Protein AF-A0A377N881-F1 (afdb_monomer_lite)

Radius of gyration: 24.27 Å; chains: 1; bounding box: 59×40×53 Å

InterPro domains:
  IPR002932 Glutamate synthase domain [PF01645] (1-61)
  IPR013785 Aldolase-type TIM barrel [G3DSA:3.20.20.70] (1-92)

pLDDT: mean 92.11, std 9.55, range [41.5, 98.62]

Foldseek 3Di:
DVLQPDPPPVCLVVLPRQQLPRHPPPVSVVSRPPVNSVVSVVVVVVVVVVVVCVLCVVLVHRDPVPDDQQSDWDDPDPPDIDRSVVVDDDADVCLLVDPDNPDPVCVQQSQQDDPVDPDGNPPSPPD

Organism: NCBI:txid41202

Structure (mmCIF, N/CA/C/O backbone):
data_AF-A0A377N881-F1
#
_entry.id   AF-A0A377N881-F1
#
loop_
_atom_site.group_PDB
_atom_site.id
_atom_site.type_symbol
_atom_site.label_atom_id
_atom_site.label_alt_id
_atom_site.label_comp_id
_atom_site.label_asym_id
_atom_site.label_entity_id
_atom_site.label_seq_id
_atom_site.pdbx_PDB_ins_code
_atom_site.Cartn_x
_atom_site.Cartn_y
_atom_site.Cartn_z
_atom_site.occupancy
_atom_site.B_iso_or_equiv
_atom_site.auth_seq_id
_atom_site.auth_comp_id
_atom_site.auth_asym_id
_atom_site.auth_atom_id
_atom_site.pdbx_PDB_model_num
ATOM 1 N N . MET A 1 1 ? -7.899 1.383 10.170 1.00 88.56 1 MET A N 1
ATOM 2 C CA . MET A 1 1 ? -7.760 2.125 11.450 1.00 88.56 1 MET A CA 1
ATOM 3 C C . MET A 1 1 ? -8.628 3.382 11.527 1.00 88.56 1 MET A C 1
ATOM 5 O O . MET A 1 1 ? -9.472 3.446 12.409 1.00 88.56 1 MET A O 1
ATOM 9 N N . PHE A 1 2 ? -8.477 4.376 10.643 1.00 95.12 2 PHE A N 1
ATOM 10 C CA . PHE A 1 2 ? -9.276 5.620 10.706 1.00 95.12 2 PHE A CA 1
ATOM 11 C C . PHE A 1 2 ? -10.789 5.404 10.589 1.00 95.12 2 PHE A C 1
ATOM 13 O O . PHE A 1 2 ? -11.544 5.894 11.428 1.00 95.12 2 PHE A O 1
ATOM 20 N N . ALA A 1 3 ? -11.227 4.595 9.618 1.00 96.50 3 ALA A N 1
ATOM 21 C CA . ALA A 1 3 ? -12.641 4.249 9.448 1.00 96.50 3 ALA A CA 1
ATOM 22 C C . ALA A 1 3 ? -13.245 3.574 10.694 1.00 96.50 3 ALA A C 1
ATOM 24 O O . ALA A 1 3 ? -14.388 3.833 11.046 1.00 96.50 3 ALA A O 1
ATOM 25 N N . VAL A 1 4 ? -12.438 2.799 11.428 1.00 95.88 4 VAL A N 1
ATOM 26 C CA . VAL A 1 4 ? -12.831 2.184 12.708 1.00 95.88 4 VAL A CA 1
ATOM 27 C C . VAL A 1 4 ? -12.930 3.233 13.828 1.00 95.88 4 VAL A C 1
ATOM 29 O O . VAL A 1 4 ? -13.761 3.105 14.717 1.00 95.88 4 VAL A O 1
ATOM 32 N N . GLY A 1 5 ? -12.145 4.317 13.774 1.00 95.12 5 GLY A N 1
ATOM 33 C CA . GLY A 1 5 ? -12.163 5.396 14.775 1.00 95.12 5 GLY A CA 1
ATOM 34 C C . GLY A 1 5 ? -10.797 5.826 15.313 1.00 95.12 5 GLY A C 1
ATOM 35 O O . GLY A 1 5 ? -10.732 6.463 16.360 1.00 95.12 5 GLY A O 1
ATOM 36 N N . CYS A 1 6 ? -9.686 5.477 14.659 1.00 96.50 6 CYS A N 1
ATOM 37 C CA . CYS A 1 6 ? -8.387 6.046 15.027 1.00 96.50 6 CYS A CA 1
ATOM 38 C C . CYS A 1 6 ? -8.372 7.564 14.788 1.00 96.50 6 CYS A C 1
ATOM 40 O O . CYS A 1 6 ? -8.764 8.016 13.715 1.00 96.50 6 CYS A O 1
ATOM 42 N N . ILE A 1 7 ? -7.864 8.314 15.766 1.00 96.25 7 ILE A N 1
ATOM 43 C CA . ILE A 1 7 ? -7.686 9.776 15.709 1.00 96.25 7 ILE A CA 1
ATOM 44 C C . ILE A 1 7 ? -6.208 10.188 15.797 1.00 96.25 7 ILE A C 1
ATOM 46 O O . ILE A 1 7 ? -5.896 11.315 16.151 1.00 96.25 7 ILE A O 1
ATOM 50 N N . GLN A 1 8 ? -5.287 9.247 15.556 1.00 97.00 8 GLN A N 1
ATOM 51 C CA . GLN A 1 8 ? -3.834 9.462 15.650 1.00 97.00 8 GLN A CA 1
ATOM 52 C C . GLN A 1 8 ? -3.357 10.028 16.999 1.00 97.00 8 GLN A C 1
ATOM 54 O O . GLN A 1 8 ? -2.447 10.846 17.046 1.00 97.00 8 GLN A O 1
ATOM 59 N N . SER A 1 9 ? -3.894 9.533 18.119 1.00 96.25 9 SER A N 1
ATOM 60 C CA . SER A 1 9 ? -3.429 9.957 19.453 1.00 96.25 9 SER A CA 1
ATOM 61 C C . SER A 1 9 ? -2.006 9.488 19.795 1.00 96.25 9 SER A C 1
ATOM 63 O O . SER A 1 9 ? -1.461 9.880 20.822 1.00 96.25 9 SER A O 1
ATOM 65 N N . GLN A 1 10 ? -1.437 8.582 18.986 1.00 96.00 10 GLN A N 1
ATOM 66 C CA . GLN A 1 10 ? -0.111 7.969 19.173 1.00 96.00 10 GLN A CA 1
ATOM 67 C C . GLN A 1 10 ? 0.077 7.249 20.524 1.00 96.00 10 GLN A C 1
ATOM 69 O O . GLN A 1 10 ? 1.188 6.926 20.930 1.00 96.00 10 GLN A O 1
ATOM 74 N N . SER A 1 11 ? -1.019 6.920 21.212 1.00 96.69 11 SER A N 1
ATOM 75 C CA . SER A 1 11 ? -1.011 6.271 22.534 1.00 96.69 11 SER A CA 1
ATOM 76 C C . SER A 1 11 ? -1.228 4.754 22.458 1.00 96.69 11 SER A C 1
ATOM 78 O O . SER A 1 11 ? -1.546 4.118 23.458 1.00 96.69 11 SER A O 1
ATOM 80 N N . CYS A 1 12 ? -1.116 4.162 21.267 1.00 97.12 12 CYS A N 1
ATOM 81 C CA . CYS A 1 12 ? -1.524 2.777 21.015 1.00 97.12 12 CYS A CA 1
ATOM 82 C C . CYS A 1 12 ? -0.743 1.764 21.870 1.00 97.12 12 CYS A C 1
ATOM 84 O O . CYS A 1 12 ? -1.320 0.807 22.369 1.00 97.12 12 CYS A O 1
ATOM 86 N N . HIS A 1 13 ? 0.554 2.005 22.084 1.00 97.25 13 HIS A N 1
ATOM 87 C CA . HIS A 1 13 ? 1.443 1.121 22.844 1.00 97.25 13 HIS A CA 1
ATOM 88 C C . HIS A 1 13 ? 1.268 1.226 24.370 1.00 97.25 13 HIS A C 1
ATOM 90 O O . HIS A 1 13 ? 1.745 0.364 25.098 1.00 97.25 13 HIS A O 1
ATOM 96 N N . THR A 1 14 ? 0.591 2.264 24.877 1.00 97.75 14 THR A N 1
ATOM 97 C CA . THR A 1 14 ? 0.456 2.509 26.327 1.00 97.75 14 THR A CA 1
ATOM 98 C C . THR A 1 14 ? -0.810 1.909 26.927 1.00 97.75 14 THR A C 1
ATOM 100 O O . THR A 1 14 ? -1.106 2.148 28.096 1.00 97.75 14 THR A O 1
ATOM 103 N N . ASN A 1 15 ? -1.597 1.178 26.131 1.00 97.38 15 ASN A N 1
ATOM 104 C CA . ASN A 1 15 ? -2.932 0.697 26.487 1.00 97.38 15 ASN A CA 1
ATOM 105 C C . ASN A 1 15 ? -3.971 1.819 26.742 1.00 97.38 15 ASN A C 1
ATOM 107 O O . ASN A 1 15 ? -5.083 1.544 27.186 1.00 97.38 15 ASN A O 1
ATOM 111 N N . ARG A 1 16 ? -3.656 3.090 26.442 1.00 97.19 16 ARG A N 1
ATOM 112 C CA . ARG A 1 16 ? -4.517 4.259 26.728 1.00 97.19 16 ARG A CA 1
ATOM 113 C C . ARG A 1 16 ? -5.185 4.850 25.484 1.00 97.19 16 ARG A C 1
ATOM 115 O O . ARG A 1 16 ? -5.453 6.049 25.448 1.00 97.19 16 ARG A O 1
ATOM 122 N N . CYS A 1 17 ? -5.466 4.038 24.463 1.00 97.19 17 CYS A N 1
ATOM 123 C CA . CYS A 1 17 ? -6.180 4.503 23.272 1.00 97.19 17 CYS A CA 1
ATOM 124 C C . CYS A 1 17 ? -7.521 5.163 23.668 1.00 97.19 17 CYS A C 1
ATOM 126 O O . CYS A 1 17 ? -8.347 4.515 24.318 1.00 97.19 17 CYS A O 1
ATOM 128 N N . PRO A 1 18 ? -7.760 6.438 23.309 1.00 95.69 18 PRO A N 1
ATOM 129 C CA . PRO A 1 18 ? -8.950 7.167 23.748 1.00 95.69 18 PRO A CA 1
ATOM 130 C C . PRO A 1 18 ? -10.225 6.726 23.024 1.00 95.69 18 PRO A C 1
ATOM 132 O O . PRO A 1 18 ? -11.317 6.945 23.531 1.00 95.69 18 PRO A O 1
ATOM 135 N N . THR A 1 19 ? -10.099 6.088 21.859 1.00 96.06 19 THR A N 1
ATOM 136 C CA . THR A 1 19 ? -11.241 5.657 21.041 1.00 96.06 19 THR A CA 1
ATOM 137 C C . THR A 1 19 ? -11.542 4.166 21.159 1.00 96.06 19 THR A C 1
ATOM 139 O O . THR A 1 19 ? -12.350 3.641 20.400 1.00 96.06 19 THR A O 1
ATOM 142 N N . GLY A 1 20 ? -10.883 3.462 22.085 1.00 96.06 20 GLY A N 1
ATOM 143 C CA . GLY A 1 20 ? -11.139 2.042 22.336 1.00 96.06 20 GLY A CA 1
ATOM 144 C C . GLY A 1 20 ? -10.598 1.085 21.270 1.00 96.06 20 GLY A C 1
ATOM 145 O O . GLY A 1 20 ? -10.731 -0.121 21.429 1.00 96.06 20 GLY A O 1
ATOM 146 N N . VAL A 1 21 ? -9.965 1.591 20.203 1.00 96.31 21 VAL A N 1
ATOM 147 C CA . VAL A 1 21 ? -9.499 0.766 19.073 1.00 96.31 21 VAL A CA 1
ATOM 148 C C . VAL A 1 21 ? -8.286 -0.097 19.443 1.00 96.31 21 VAL A C 1
ATOM 150 O O . VAL A 1 21 ? -8.225 -1.260 19.068 1.00 96.31 21 VAL A O 1
ATOM 153 N N . ALA A 1 22 ? -7.307 0.468 20.155 1.00 97.19 22 ALA A N 1
ATOM 154 C CA . ALA A 1 22 ? -6.048 -0.201 20.501 1.00 97.19 22 ALA A CA 1
ATOM 155 C C . ALA A 1 22 ? -5.836 -0.210 22.023 1.00 97.19 22 ALA A C 1
ATOM 157 O O . ALA A 1 22 ? -4.992 0.510 22.558 1.00 97.19 22 ALA A O 1
ATOM 158 N N . THR A 1 23 ? -6.675 -0.959 22.737 1.00 97.19 23 THR A N 1
ATOM 159 C CA . THR A 1 23 ? -6.621 -1.097 24.198 1.00 97.19 23 THR A CA 1
ATOM 160 C C . THR A 1 23 ? -7.252 -2.417 24.645 1.00 97.19 23 THR A C 1
ATOM 162 O O . THR A 1 23 ? -8.172 -2.920 24.003 1.00 97.19 23 THR A O 1
ATOM 165 N N . GLN A 1 24 ? -6.747 -2.964 25.746 1.00 97.19 24 GLN A N 1
ATOM 166 C CA . GLN A 1 24 ? -7.291 -4.097 26.498 1.00 97.19 24 GLN A CA 1
ATOM 167 C C . GLN A 1 24 ? -8.073 -3.639 27.743 1.00 97.19 24 GLN A C 1
ATOM 169 O O . GLN A 1 24 ? -8.577 -4.458 28.504 1.00 97.19 24 GLN A O 1
ATOM 174 N N . ASP A 1 25 ? -8.155 -2.328 27.987 1.00 97.75 25 ASP A N 1
ATOM 175 C CA . ASP A 1 25 ? -8.975 -1.750 29.049 1.00 97.75 25 ASP A CA 1
ATOM 176 C C . ASP A 1 25 ? -10.462 -1.843 28.666 1.00 97.75 25 ASP A C 1
ATOM 178 O O . ASP A 1 25 ? -10.913 -1.238 27.687 1.00 97.75 25 ASP A O 1
ATOM 182 N N . SER A 1 26 ? -11.232 -2.590 29.459 1.00 97.06 26 SER A N 1
ATOM 183 C CA . SER A 1 26 ? -12.652 -2.858 29.212 1.00 97.06 26 SER A CA 1
ATOM 184 C C . SER A 1 26 ? -13.539 -1.613 29.284 1.00 97.06 26 SER A C 1
ATOM 186 O O . SER A 1 26 ? -14.587 -1.577 28.641 1.00 97.06 26 SER A O 1
ATOM 188 N N . LEU A 1 27 ? -13.147 -0.569 30.022 1.00 97.19 27 LEU A N 1
ATOM 189 C CA . LEU A 1 27 ? -13.877 0.698 30.054 1.00 97.19 27 LEU A CA 1
ATOM 190 C C . LEU A 1 27 ? -13.647 1.479 28.764 1.00 97.19 27 LEU A C 1
ATOM 192 O O . LEU A 1 27 ? -14.596 2.021 28.201 1.00 97.19 27 LEU A O 1
ATOM 196 N N . ARG A 1 28 ? -12.411 1.502 28.259 1.00 96.38 28 ARG A N 1
ATOM 197 C CA . ARG A 1 28 ? -12.071 2.198 27.009 1.00 96.38 28 ARG A CA 1
ATOM 198 C C . ARG A 1 28 ? -12.634 1.497 25.781 1.00 96.38 28 ARG A C 1
ATOM 200 O O . ARG A 1 28 ? -13.073 2.176 24.858 1.00 96.38 28 ARG A O 1
ATOM 207 N N . GLN A 1 29 ? -12.673 0.165 25.772 1.00 96.12 29 GLN A N 1
ATOM 208 C CA . GLN A 1 29 ? -13.274 -0.611 24.681 1.00 96.12 29 GLN A CA 1
ATOM 209 C C . GLN A 1 29 ? -14.757 -0.278 24.461 1.00 96.12 29 GLN A C 1
ATOM 211 O O . GLN A 1 29 ? -15.227 -0.373 23.333 1.00 96.12 29 GLN A O 1
ATOM 216 N N . LYS A 1 30 ? -15.483 0.212 25.479 1.00 95.31 30 LYS A N 1
ATOM 217 C CA . LYS A 1 30 ? -16.879 0.670 25.323 1.00 95.31 30 LYS A CA 1
ATOM 218 C C . LYS A 1 30 ? -17.035 1.827 24.330 1.00 95.31 30 LYS A C 1
ATOM 220 O O . LYS A 1 30 ? -18.124 2.016 23.799 1.00 95.31 30 LYS A O 1
ATOM 225 N N . ALA A 1 31 ? -15.968 2.582 24.050 1.00 93.31 31 ALA A N 1
ATOM 226 C CA . ALA A 1 31 ? -15.973 3.609 23.006 1.00 93.31 31 ALA A CA 1
ATOM 227 C C . ALA A 1 31 ? -16.059 3.015 21.581 1.00 93.31 31 ALA A C 1
ATOM 229 O O . ALA A 1 31 ? -16.446 3.711 20.637 1.00 93.31 31 ALA A O 1
ATOM 230 N N . LEU A 1 32 ? -15.727 1.730 21.413 1.00 93.69 32 LEU A N 1
ATOM 231 C CA . LEU A 1 32 ? -15.815 1.006 20.151 1.00 93.69 32 LEU A CA 1
ATOM 232 C C . LEU A 1 32 ? -17.216 0.399 19.971 1.00 93.69 32 LEU A C 1
ATOM 234 O O . LEU A 1 32 ? -17.445 -0.788 20.191 1.00 93.69 32 LEU A O 1
ATOM 238 N N . VAL A 1 33 ? -18.170 1.227 19.544 1.00 95.06 33 VAL A N 1
ATOM 239 C CA . VAL A 1 33 ? -19.542 0.787 19.240 1.00 95.06 33 VAL A CA 1
ATOM 240 C C . VAL A 1 33 ? -19.568 0.031 17.906 1.00 95.06 33 VAL A C 1
ATOM 242 O O . VAL A 1 33 ? -19.648 0.642 16.843 1.00 95.06 33 VAL A O 1
ATOM 245 N N . VAL A 1 34 ? -19.472 -1.303 17.957 1.00 95.19 34 VAL A N 1
ATOM 246 C CA . VAL A 1 34 ? -19.256 -2.161 16.773 1.00 95.19 34 VAL A CA 1
ATOM 247 C C . VAL A 1 34 ? -20.248 -1.910 15.629 1.00 95.19 34 VAL A C 1
ATOM 249 O O . VAL A 1 34 ? -19.761 -1.702 14.519 1.00 95.19 34 VAL A O 1
ATOM 252 N N . PRO A 1 35 ? -21.582 -1.853 15.839 1.00 96.69 35 PRO A N 1
ATOM 253 C CA . PRO A 1 35 ? -22.518 -1.630 14.732 1.00 96.69 35 PRO A CA 1
ATOM 254 C C . PRO A 1 35 ? -22.277 -0.308 13.984 1.00 96.69 35 PRO A C 1
ATOM 256 O O . PRO A 1 35 ? -22.241 -0.291 12.760 1.00 96.69 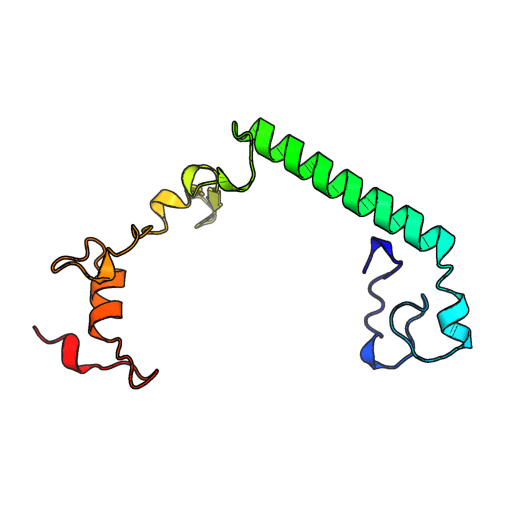35 PRO A O 1
ATOM 259 N N . ASP A 1 36 ? -22.005 0.782 14.710 1.00 95.62 36 ASP A N 1
ATOM 260 C CA . ASP A 1 36 ? -21.680 2.092 14.120 1.00 95.62 36 ASP A CA 1
ATOM 261 C C . ASP A 1 36 ? -20.342 2.064 13.363 1.00 95.62 36 ASP A C 1
ATOM 263 O O . ASP A 1 36 ? -20.220 2.547 12.234 1.00 95.62 36 ASP A O 1
ATOM 267 N N . LYS A 1 37 ? -19.302 1.472 13.964 1.00 96.06 37 LYS A N 1
ATOM 268 C CA . LYS A 1 37 ? -17.978 1.425 13.325 1.00 96.06 37 LYS A CA 1
ATOM 269 C C . LYS A 1 37 ? -17.960 0.503 12.107 1.00 96.06 37 LYS A C 1
ATOM 271 O O . LYS A 1 37 ? -17.206 0.780 11.176 1.00 96.06 37 LYS A O 1
ATOM 276 N N . ALA A 1 38 ? -18.779 -0.547 12.094 1.00 97.25 38 ALA A N 1
ATOM 277 C CA . ALA A 1 38 ? -18.909 -1.458 10.963 1.00 97.25 38 ALA A CA 1
ATOM 278 C C . ALA A 1 38 ? -19.439 -0.737 9.715 1.00 97.25 38 ALA A C 1
ATOM 280 O O . ALA A 1 38 ? -18.800 -0.826 8.669 1.00 97.25 38 ALA A O 1
ATOM 281 N N . GLU A 1 39 ? -20.505 0.060 9.839 1.00 98.12 39 GLU A N 1
ATOM 282 C CA . GLU A 1 39 ? -21.046 0.871 8.733 1.00 98.12 39 GLU A CA 1
ATOM 283 C C . GLU A 1 39 ? -20.002 1.842 8.165 1.00 98.12 39 GLU A C 1
ATOM 285 O O . GLU A 1 39 ? -19.799 1.952 6.953 1.00 98.12 39 GLU A O 1
ATOM 290 N N . ARG A 1 40 ? -19.234 2.499 9.042 1.00 97.56 40 ARG A N 1
ATOM 291 C CA . ARG A 1 40 ? -18.144 3.391 8.616 1.00 97.56 40 ARG A CA 1
ATOM 292 C C . ARG A 1 40 ? -17.058 2.651 7.836 1.00 97.56 40 ARG A C 1
ATOM 294 O O . ARG A 1 40 ? -16.539 3.184 6.855 1.00 97.56 40 ARG A O 1
ATOM 301 N N . VAL A 1 41 ? -16.691 1.444 8.266 1.00 98.19 41 VAL A N 1
ATOM 302 C CA . VAL A 1 41 ? -15.713 0.599 7.563 1.00 98.19 41 VAL A CA 1
ATOM 303 C C . VAL A 1 41 ? -16.266 0.119 6.224 1.00 98.19 41 VAL A C 1
ATOM 305 O O . VAL A 1 41 ? -15.539 0.174 5.232 1.00 98.19 41 VAL A O 1
ATOM 308 N N . TYR A 1 42 ? -17.536 -0.285 6.180 1.00 98.25 42 TYR A N 1
ATOM 309 C CA . TYR A 1 42 ? -18.228 -0.690 4.959 1.00 98.25 42 TYR A CA 1
ATOM 310 C C . TYR A 1 42 ? -18.194 0.424 3.909 1.00 98.25 42 TYR A C 1
ATOM 312 O O . TYR A 1 42 ? -17.656 0.229 2.817 1.00 98.25 42 TYR A O 1
ATOM 320 N N . HIS A 1 43 ? -18.649 1.627 4.262 1.00 98.31 43 HIS A N 1
ATOM 321 C CA . HIS A 1 43 ? -18.637 2.764 3.345 1.00 98.31 43 HIS A CA 1
ATOM 322 C C . HIS A 1 43 ? -17.225 3.195 2.954 1.00 98.31 43 HIS A C 1
ATOM 324 O O . HIS A 1 43 ? -16.988 3.535 1.796 1.00 98.31 43 HIS A O 1
ATOM 330 N N . PHE A 1 44 ? -16.265 3.164 3.883 1.00 98.38 44 PHE A N 1
ATOM 331 C CA . PHE A 1 44 ? -14.869 3.447 3.552 1.00 98.38 44 PHE A CA 1
ATOM 332 C C . PHE A 1 44 ? -14.346 2.479 2.484 1.00 98.38 44 PHE A C 1
ATOM 334 O O . PHE A 1 44 ? -13.764 2.921 1.494 1.00 98.38 44 PHE A O 1
ATOM 341 N N . HIS A 1 45 ? -14.580 1.176 2.646 1.00 98.50 45 HIS A N 1
ATOM 342 C CA . HIS A 1 45 ? -14.146 0.180 1.672 1.00 98.50 45 HIS A CA 1
ATOM 343 C C . HIS A 1 45 ? -14.861 0.353 0.328 1.00 98.50 45 HIS A C 1
ATOM 345 O O . HIS A 1 45 ? -14.200 0.427 -0.706 1.00 98.50 45 HIS A O 1
ATOM 351 N N . GLN A 1 46 ? -16.187 0.510 0.341 1.00 98.62 46 GLN A N 1
ATOM 352 C CA . GLN A 1 46 ? -16.990 0.697 -0.867 1.00 98.62 46 GLN A CA 1
ATOM 353 C C . GLN A 1 46 ? -16.538 1.923 -1.674 1.00 98.62 46 GLN A C 1
ATOM 355 O O . GLN A 1 46 ? -16.323 1.830 -2.881 1.00 98.62 46 GLN A O 1
ATOM 360 N N . ASN A 1 47 ? -16.327 3.061 -1.007 1.00 98.56 47 ASN A N 1
ATOM 361 C CA . ASN A 1 47 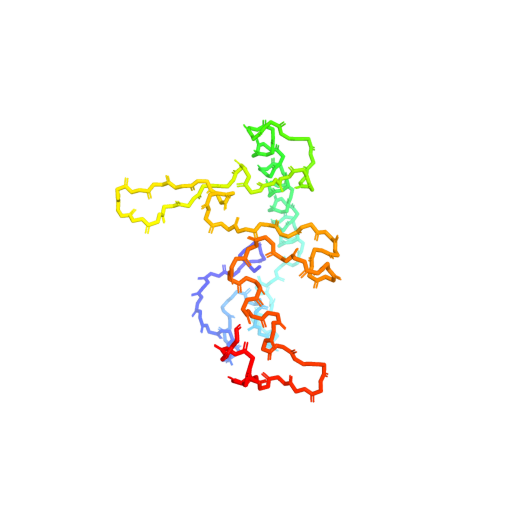? -15.841 4.279 -1.655 1.00 98.56 47 ASN A CA 1
ATOM 362 C C . ASN A 1 47 ? -14.396 4.139 -2.148 1.00 98.56 47 ASN A C 1
ATOM 364 O O . ASN A 1 47 ? -14.064 4.678 -3.198 1.00 98.56 47 ASN A O 1
ATOM 368 N N . THR A 1 48 ? -13.551 3.385 -1.438 1.00 98.19 48 THR A N 1
ATOM 369 C CA . THR A 1 48 ? -12.182 3.089 -1.892 1.00 98.19 48 THR A CA 1
ATOM 370 C C . THR A 1 48 ? -12.195 2.306 -3.205 1.00 98.19 48 THR A C 1
ATOM 372 O O . THR A 1 48 ? -11.485 2.663 -4.141 1.00 98.19 48 THR A O 1
ATOM 375 N N . VAL A 1 49 ? -13.032 1.268 -3.305 1.00 97.94 49 VAL A N 1
ATOM 376 C CA . VAL A 1 49 ? -13.176 0.468 -4.533 1.00 97.94 49 VAL A CA 1
ATOM 377 C C . VAL A 1 49 ? -13.756 1.310 -5.671 1.00 97.94 49 VAL A C 1
ATOM 379 O O . VAL A 1 49 ? -13.277 1.223 -6.799 1.00 97.94 49 VAL A O 1
ATOM 382 N N . LYS A 1 50 ? -14.739 2.168 -5.379 1.00 98.38 50 LYS A N 1
ATOM 383 C CA . LYS A 1 50 ? -15.305 3.096 -6.366 1.00 98.38 50 LYS A CA 1
ATOM 384 C C . LYS A 1 50 ? -14.250 4.064 -6.912 1.00 98.38 50 LYS A C 1
ATOM 386 O O . LYS A 1 50 ? -14.118 4.180 -8.125 1.00 98.38 50 LYS A O 1
ATOM 391 N N . ALA A 1 51 ? -13.474 4.700 -6.036 1.00 98.38 51 ALA A N 1
ATOM 392 C CA . ALA A 1 51 ? -12.404 5.609 -6.439 1.00 98.38 51 ALA A CA 1
ATOM 393 C C . ALA A 1 51 ? -11.329 4.891 -7.270 1.00 98.38 51 ALA A C 1
ATOM 395 O O . ALA A 1 51 ? -10.862 5.429 -8.271 1.00 98.38 51 ALA A O 1
ATOM 396 N N . LEU A 1 52 ? -10.975 3.650 -6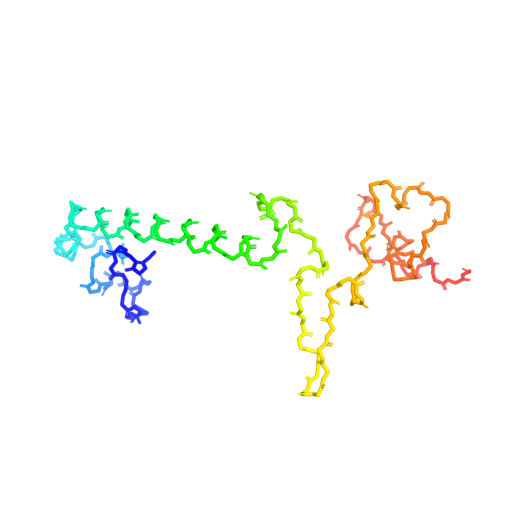.910 1.00 97.38 52 LEU A N 1
ATOM 397 C CA . LEU A 1 52 ? -10.076 2.831 -7.722 1.00 97.38 52 LEU A CA 1
ATOM 398 C C . LEU A 1 52 ? -10.645 2.606 -9.130 1.00 97.38 52 LEU A C 1
ATOM 400 O O . LEU A 1 52 ? -9.923 2.789 -10.104 1.00 97.38 52 LEU A O 1
ATOM 404 N N . ALA A 1 53 ? -11.926 2.253 -9.258 1.00 97.94 53 ALA A N 1
ATOM 405 C CA . ALA A 1 53 ? -12.563 2.062 -10.561 1.00 97.94 53 ALA A CA 1
ATOM 406 C C . ALA A 1 53 ? -12.558 3.347 -11.411 1.00 97.94 53 ALA A C 1
ATOM 408 O O . ALA A 1 53 ? -12.261 3.289 -12.603 1.00 97.94 53 ALA A O 1
ATOM 409 N N . GLU A 1 54 ? -12.819 4.506 -10.801 1.00 98.12 54 GLU A N 1
ATOM 410 C CA . GLU A 1 54 ? -12.733 5.813 -11.467 1.00 98.12 54 GLU A CA 1
ATOM 411 C C . GLU A 1 54 ? -11.306 6.107 -11.960 1.00 98.12 54 GLU A C 1
ATOM 413 O O . GLU A 1 54 ? -11.122 6.530 -13.102 1.00 98.12 54 GLU A O 1
ATOM 418 N N . MET A 1 55 ? 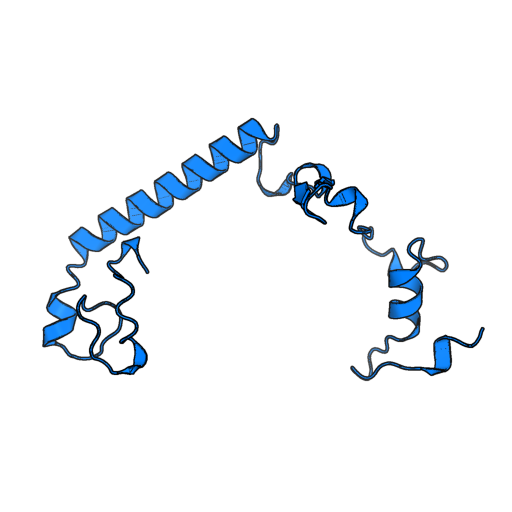-10.284 5.819 -11.145 1.00 97.06 55 MET A N 1
ATOM 419 C CA . MET A 1 55 ? -8.878 5.973 -11.537 1.00 97.06 55 MET A CA 1
ATOM 420 C C . MET A 1 55 ? -8.483 5.039 -12.687 1.00 97.06 55 MET A C 1
ATOM 422 O O . MET A 1 55 ? -7.783 5.467 -13.602 1.00 97.06 55 MET A O 1
ATOM 426 N N . LEU A 1 56 ? -8.929 3.779 -12.662 1.00 97.62 56 LEU A N 1
ATOM 427 C CA . LEU A 1 56 ? -8.668 2.813 -13.735 1.00 97.62 56 LEU A CA 1
ATOM 428 C C . LEU A 1 56 ? -9.304 3.264 -15.053 1.00 97.62 56 LEU A C 1
ATOM 430 O O . LEU A 1 56 ? -8.628 3.287 -16.080 1.00 97.62 56 LEU A O 1
ATOM 434 N N . ALA A 1 57 ? -10.564 3.705 -15.008 1.00 96.94 57 ALA A N 1
ATOM 435 C CA . ALA A 1 57 ? -11.257 4.241 -16.174 1.00 96.94 57 ALA A CA 1
ATOM 436 C C . ALA A 1 57 ? -10.545 5.480 -16.742 1.00 96.94 57 ALA A C 1
ATOM 438 O O . ALA A 1 57 ? -10.357 5.573 -17.954 1.00 96.94 57 ALA A O 1
ATOM 439 N N . ALA A 1 58 ? -10.086 6.394 -15.880 1.00 96.38 58 ALA A N 1
ATOM 440 C CA . ALA A 1 58 ? -9.306 7.563 -16.291 1.00 96.38 58 ALA A CA 1
ATOM 441 C C . ALA A 1 58 ? -7.952 7.185 -16.917 1.00 96.38 58 ALA A C 1
ATOM 443 O O . ALA A 1 58 ? -7.487 7.859 -17.833 1.00 96.38 58 ALA A O 1
ATOM 444 N N . ALA A 1 59 ? -7.337 6.095 -16.455 1.00 95.75 59 ALA A N 1
ATOM 445 C CA . ALA A 1 59 ? -6.120 5.532 -17.032 1.00 95.75 59 ALA A CA 1
ATOM 446 C C . ALA A 1 59 ? -6.371 4.708 -18.313 1.00 95.75 59 ALA A C 1
ATOM 448 O O . ALA A 1 59 ? -5.414 4.241 -18.924 1.00 95.75 59 ALA A O 1
ATOM 449 N N . GLY A 1 60 ? -7.628 4.526 -18.733 1.00 96.56 60 GLY A N 1
ATOM 450 C CA . GLY A 1 60 ? -7.988 3.764 -19.930 1.00 96.56 60 GLY A CA 1
ATOM 451 C C . GLY A 1 60 ? -7.916 2.244 -19.760 1.00 96.56 60 GLY A C 1
ATOM 452 O O . GLY A 1 60 ? -7.888 1.524 -20.757 1.00 96.56 60 GLY A O 1
ATOM 453 N N . VAL A 1 61 ? -7.898 1.743 -18.522 1.00 97.56 61 VAL A N 1
ATOM 454 C CA . VAL A 1 61 ? -7.841 0.307 -18.214 1.00 97.56 61 VAL A CA 1
ATOM 455 C C . VAL A 1 61 ? -9.103 -0.169 -17.497 1.00 97.56 61 VAL A C 1
ATOM 457 O O . VAL A 1 61 ? -9.727 0.544 -16.717 1.00 97.56 61 VAL A O 1
ATOM 460 N N . SER A 1 62 ? -9.485 -1.415 -17.759 1.00 96.75 62 SER A N 1
ATOM 461 C CA . SER A 1 62 ? -10.709 -2.029 -17.221 1.00 96.75 62 SER A CA 1
ATOM 462 C C . SER A 1 62 ? -10.483 -2.815 -15.930 1.00 96.75 62 SER A C 1
ATOM 464 O O . SER A 1 62 ? -11.427 -3.082 -15.188 1.00 96.75 62 SER A O 1
ATOM 466 N N . ARG A 1 63 ? -9.236 -3.219 -15.667 1.00 96.94 63 ARG A N 1
ATOM 467 C CA . ARG A 1 63 ? -8.864 -4.072 -14.536 1.00 96.94 63 ARG A CA 1
ATOM 468 C C . ARG A 1 63 ? -7.568 -3.590 -13.883 1.00 96.94 63 ARG A C 1
ATOM 470 O O . ARG A 1 63 ? -6.671 -3.174 -14.614 1.00 96.94 63 ARG A O 1
ATOM 477 N N . PRO A 1 64 ? -7.415 -3.709 -12.550 1.00 96.06 64 PRO A N 1
ATOM 478 C CA . PRO A 1 64 ? -6.188 -3.308 -11.861 1.00 96.06 64 PRO A CA 1
ATOM 479 C C . PRO A 1 64 ? -4.928 -3.976 -12.420 1.00 96.06 64 PRO A C 1
ATOM 481 O O . PRO A 1 64 ? -3.890 -3.335 -12.522 1.00 96.06 64 PRO A O 1
ATOM 484 N N . GLU A 1 65 ? -5.025 -5.242 -12.836 1.00 95.62 65 GLU A N 1
ATOM 485 C CA . GLU A 1 65 ? -3.883 -6.007 -13.361 1.00 95.62 65 GLU A CA 1
ATOM 486 C C . GLU A 1 65 ? -3.366 -5.489 -14.714 1.00 95.62 65 GLU A C 1
ATOM 488 O O . GLU A 1 65 ? -2.277 -5.861 -15.138 1.00 95.62 65 GLU A O 1
ATOM 493 N N . GLN A 1 66 ? -4.134 -4.638 -15.402 1.00 96.00 66 GLN A N 1
ATOM 494 C CA . GLN A 1 66 ? -3.727 -4.005 -16.660 1.00 96.00 66 GLN A CA 1
ATOM 495 C C . GLN A 1 66 ? -2.869 -2.752 -16.434 1.00 96.00 66 GLN A C 1
ATOM 497 O O . GLN A 1 66 ? -2.325 -2.205 -17.393 1.00 96.00 66 GLN A O 1
ATOM 502 N N . LEU A 1 67 ? -2.735 -2.281 -15.188 1.00 94.75 67 LEU A N 1
ATOM 503 C CA . LEU A 1 67 ? -1.831 -1.185 -14.869 1.00 94.75 67 LEU A CA 1
ATOM 504 C C . LEU A 1 67 ? -0.384 -1.620 -15.102 1.00 94.75 67 LEU A C 1
ATOM 506 O O . LEU A 1 67 ? 0.182 -2.432 -14.377 1.00 94.75 67 LEU A O 1
ATOM 510 N N . THR A 1 68 ? 0.220 -1.026 -16.120 1.00 92.00 68 THR A N 1
ATOM 511 C CA . THR A 1 68 ? 1.648 -1.149 -16.423 1.00 92.00 68 THR A CA 1
ATOM 512 C C . THR A 1 68 ? 2.424 0.090 -15.980 1.00 92.00 68 THR A C 1
ATOM 514 O O . THR A 1 68 ? 1.852 1.134 -15.652 1.00 92.00 68 THR A O 1
ATOM 517 N N . SER A 1 69 ? 3.750 0.007 -16.057 1.00 91.69 69 SER A N 1
ATOM 518 C CA . SER A 1 69 ? 4.673 1.120 -15.821 1.00 91.69 69 SER A CA 1
ATOM 519 C C . SER A 1 69 ? 4.439 2.337 -16.719 1.00 91.69 69 SER A C 1
ATOM 521 O O . SER A 1 69 ? 4.843 3.441 -16.359 1.00 91.69 69 SER A O 1
ATOM 523 N N . HIS A 1 70 ? 3.734 2.170 -17.840 1.00 93.06 70 HIS A N 1
ATOM 524 C CA . HIS A 1 70 ? 3.338 3.270 -18.716 1.00 93.06 70 HIS A CA 1
ATOM 525 C C . HIS A 1 70 ? 2.237 4.166 -18.123 1.00 93.06 70 HIS A C 1
ATOM 527 O O . HIS A 1 70 ? 2.093 5.308 -18.549 1.00 93.06 70 HIS A O 1
ATOM 533 N N . HIS A 1 71 ? 1.498 3.694 -17.114 1.00 94.62 71 HIS A N 1
ATOM 534 C CA . HIS A 1 71 ? 0.432 4.461 -16.452 1.00 94.62 71 HIS A CA 1
ATOM 535 C C . HIS A 1 71 ? 0.928 5.241 -15.227 1.00 94.62 71 HIS A C 1
ATOM 537 O O . HIS A 1 71 ? 0.169 5.989 -14.613 1.00 94.62 71 HIS A O 1
ATOM 543 N N . MET A 1 72 ? 2.190 5.055 -14.830 1.00 92.62 72 MET A N 1
ATOM 544 C CA . MET A 1 72 ? 2.749 5.647 -13.619 1.00 92.62 72 MET A CA 1
ATOM 545 C C . MET A 1 72 ? 3.787 6.702 -13.970 1.00 92.62 72 MET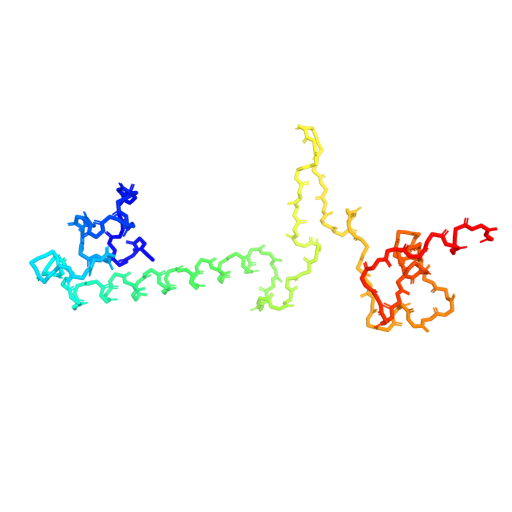 A C 1
ATOM 547 O O . MET A 1 72 ? 4.736 6.434 -14.704 1.00 92.62 72 MET A O 1
ATOM 551 N N . LEU A 1 73 ? 3.646 7.890 -13.385 1.00 94.38 73 LEU A N 1
ATOM 552 C CA . LEU A 1 73 ? 4.607 8.977 -13.526 1.00 94.38 73 LEU A CA 1
ATOM 553 C C . LEU A 1 73 ? 5.311 9.232 -12.195 1.00 94.38 73 LEU A C 1
ATOM 555 O O . LEU A 1 73 ? 4.694 9.209 -11.127 1.00 94.38 73 LEU A O 1
ATOM 559 N N . ARG A 1 74 ? 6.613 9.503 -12.253 1.00 95.88 74 ARG A N 1
ATOM 560 C CA . ARG A 1 74 ? 7.421 9.906 -11.104 1.00 95.88 74 ARG A CA 1
ATOM 561 C C . ARG A 1 74 ? 8.105 11.224 -11.405 1.00 95.88 74 ARG A C 1
ATOM 563 O O . ARG A 1 74 ? 8.801 11.366 -12.407 1.00 95.88 74 ARG A O 1
ATOM 570 N N . ARG A 1 75 ? 7.964 12.168 -10.480 1.00 96.12 75 ARG A N 1
ATOM 571 C CA . ARG A 1 75 ? 8.820 13.349 -10.431 1.00 96.12 75 ARG A CA 1
ATOM 572 C C . ARG A 1 75 ? 10.210 12.922 -9.947 1.00 96.12 75 ARG A C 1
ATOM 574 O O . ARG A 1 75 ? 10.338 12.453 -8.817 1.00 96.12 75 ARG A O 1
ATOM 581 N N . ILE A 1 76 ? 11.215 13.019 -10.815 1.00 95.56 76 ILE A N 1
ATOM 582 C CA . ILE A 1 76 ? 12.603 12.617 -10.529 1.00 95.56 76 ILE A CA 1
ATOM 583 C C . ILE A 1 76 ? 13.381 13.780 -9.920 1.00 95.56 76 ILE A C 1
ATOM 585 O O . ILE A 1 76 ? 14.147 13.592 -8.978 1.00 95.56 76 ILE A O 1
ATOM 589 N N . THR A 1 77 ? 13.135 14.989 -10.415 1.00 95.88 77 THR A N 1
ATOM 590 C CA . THR A 1 77 ? 13.727 16.230 -9.909 1.00 95.88 77 THR A CA 1
ATOM 591 C C . THR A 1 77 ? 12.643 17.299 -9.775 1.00 95.88 77 THR A C 1
ATOM 593 O O . THR A 1 77 ? 11.478 17.071 -10.102 1.00 95.88 77 THR A O 1
ATOM 596 N N . SER A 1 78 ? 12.989 18.496 -9.303 1.00 95.81 78 SER A N 1
ATOM 597 C CA . SER A 1 78 ? 12.039 19.615 -9.256 1.00 95.81 78 SER A CA 1
ATOM 598 C C . SER A 1 78 ? 11.438 19.945 -10.630 1.00 95.81 78 SER A C 1
ATOM 600 O O . SER A 1 78 ? 10.273 20.335 -10.702 1.00 95.81 78 SER A O 1
ATOM 602 N N . THR A 1 79 ? 12.187 19.726 -11.712 1.00 96.75 79 THR A N 1
ATOM 603 C CA . THR A 1 79 ? 11.816 20.105 -13.083 1.00 96.75 79 THR A CA 1
ATOM 604 C C . THR A 1 79 ? 11.473 18.926 -13.989 1.00 96.75 79 THR A C 1
ATOM 606 O O . THR A 1 79 ? 10.904 19.140 -15.054 1.00 96.75 79 THR A O 1
ATOM 609 N N . GLU A 1 80 ? 11.773 17.691 -13.584 1.00 96.56 80 GLU A N 1
ATOM 610 C CA . GLU A 1 80 ? 11.649 16.515 -14.446 1.00 96.56 80 GLU A CA 1
ATOM 611 C C . GLU A 1 80 ? 10.626 15.505 -13.915 1.00 96.56 80 GLU A C 1
ATOM 613 O O . GLU A 1 80 ? 10.684 15.063 -12.761 1.00 96.56 80 GLU A O 1
ATOM 618 N N . ILE A 1 81 ? 9.709 15.100 -14.794 1.00 96.75 81 ILE A N 1
ATOM 619 C CA . ILE A 1 81 ? 8.783 13.985 -14.593 1.00 96.75 81 ILE A CA 1
ATOM 620 C C . ILE A 1 81 ? 9.064 12.955 -15.684 1.00 96.75 81 ILE A C 1
ATOM 622 O O . ILE A 1 81 ? 9.132 13.310 -16.857 1.00 96.75 81 ILE A O 1
ATOM 626 N N . LYS A 1 82 ? 9.190 11.686 -15.295 1.00 96.12 82 LYS A N 1
ATOM 627 C CA . LYS A 1 82 ? 9.311 10.558 -16.222 1.00 96.12 82 LYS A CA 1
ATOM 628 C C . LYS A 1 82 ? 8.230 9.525 -15.966 1.00 96.12 82 LYS A C 1
ATOM 630 O O . LYS A 1 82 ? 7.729 9.396 -14.845 1.00 96.12 82 LYS A O 1
ATOM 635 N N . VAL A 1 83 ? 7.902 8.771 -17.004 1.00 95.12 83 VAL A N 1
ATOM 636 C CA . VAL A 1 83 ? 7.085 7.565 -16.882 1.00 95.12 83 VAL A CA 1
ATOM 637 C C . VAL A 1 83 ? 7.945 6.464 -16.254 1.00 95.12 83 VAL A C 1
ATOM 639 O O . VAL A 1 83 ? 9.155 6.415 -16.469 1.00 95.12 83 VAL A O 1
ATOM 642 N N . TYR A 1 84 ? 7.356 5.579 -15.448 1.00 93.75 84 TYR A N 1
ATOM 643 C CA . TYR A 1 84 ? 8.104 4.500 -14.786 1.00 93.75 84 TYR A CA 1
ATOM 644 C C . TYR A 1 84 ? 8.824 3.587 -15.785 1.00 93.75 84 TYR A C 1
ATOM 646 O O . TYR A 1 84 ? 9.914 3.115 -15.473 1.00 93.75 84 TYR A O 1
ATOM 654 N N . ALA A 1 85 ? 8.254 3.386 -16.976 1.00 91.56 85 ALA A N 1
ATOM 655 C CA . ALA A 1 85 ? 8.869 2.623 -18.063 1.00 91.56 85 ALA A CA 1
ATOM 656 C C . ALA A 1 85 ? 10.231 3.186 -18.521 1.00 91.56 85 ALA A C 1
ATOM 658 O O . ALA A 1 85 ? 11.084 2.419 -18.951 1.00 91.56 85 ALA A O 1
ATOM 659 N N . ASP A 1 86 ? 10.464 4.495 -18.370 1.00 90.44 86 ASP A N 1
ATOM 660 C CA . ASP A 1 86 ? 11.743 5.135 -18.722 1.00 90.44 86 ASP A CA 1
ATOM 661 C C . ASP A 1 86 ? 12.755 5.104 -17.568 1.00 90.44 86 ASP A C 1
ATOM 663 O O . ASP A 1 86 ? 13.943 5.371 -17.752 1.00 90.44 86 ASP A O 1
ATOM 667 N N . ILE A 1 87 ? 12.276 4.857 -16.346 1.00 89.38 87 ILE A N 1
ATOM 668 C CA . ILE A 1 87 ? 13.093 4.857 -15.126 1.00 89.38 87 ILE A CA 1
ATOM 669 C C . ILE A 1 87 ? 13.583 3.445 -14.816 1.00 89.38 87 ILE A C 1
ATOM 671 O O . ILE A 1 87 ? 14.719 3.265 -14.378 1.00 89.38 87 ILE A O 1
ATOM 675 N N . TYR A 1 88 ? 12.717 2.452 -15.001 1.00 86.25 88 TYR A N 1
ATOM 676 C CA . TYR A 1 88 ? 12.972 1.073 -14.620 1.00 86.25 88 TYR A CA 1
ATOM 677 C C . TYR A 1 88 ? 12.964 0.162 -15.837 1.00 86.25 88 TYR A C 1
ATOM 679 O O . TYR A 1 88 ? 12.074 0.229 -16.680 1.00 86.25 88 TYR A O 1
ATOM 687 N N . TYR A 1 89 ? 13.933 -0.750 -15.869 1.00 85.69 89 TYR A N 1
ATOM 688 C CA . TYR A 1 89 ? 13.944 -1.838 -16.831 1.00 85.69 89 TYR A CA 1
ATOM 689 C C . TYR A 1 89 ? 13.056 -2.975 -16.324 1.00 85.69 89 TYR A C 1
ATOM 691 O O . TYR A 1 89 ? 13.333 -3.549 -15.271 1.00 85.69 89 TYR A O 1
ATOM 699 N N . TYR A 1 90 ? 12.000 -3.313 -17.056 1.00 84.06 90 TYR A N 1
ATOM 700 C CA . TYR A 1 90 ? 11.139 -4.443 -16.714 1.00 84.06 90 TYR A CA 1
ATOM 701 C C . TYR A 1 90 ? 11.658 -5.698 -17.414 1.00 84.06 90 TYR A C 1
ATOM 703 O O . TYR A 1 90 ? 11.775 -5.737 -18.634 1.00 84.06 90 TYR A O 1
ATOM 711 N N . LEU A 1 91 ? 12.020 -6.712 -16.627 1.00 87.62 91 LEU A N 1
ATOM 712 C CA . LEU A 1 91 ? 12.485 -7.989 -17.155 1.00 87.62 91 LEU A CA 1
ATOM 713 C C . LEU A 1 91 ? 11.295 -8.862 -17.544 1.00 87.62 91 LEU A C 1
ATOM 715 O O . LEU A 1 91 ? 10.400 -9.092 -16.731 1.00 87.62 91 LEU A O 1
ATOM 719 N N . GLU A 1 92 ? 11.342 -9.419 -18.750 1.00 88.06 92 GLU A N 1
ATOM 720 C CA . GLU A 1 92 ? 10.433 -10.492 -19.140 1.00 88.06 92 GLU A CA 1
ATOM 721 C C . GLU A 1 92 ? 10.692 -11.763 -18.309 1.00 88.06 92 GLU A C 1
ATOM 723 O O . GLU A 1 92 ? 11.836 -12.021 -17.904 1.00 88.06 92 GLU A O 1
ATOM 728 N N . PRO A 1 93 ? 9.671 -12.607 -18.071 1.00 90.12 93 PRO A N 1
ATOM 729 C CA . PRO A 1 93 ? 9.860 -13.897 -17.421 1.00 90.12 93 PRO A CA 1
ATOM 730 C C . PRO A 1 93 ? 10.984 -14.710 -18.082 1.00 90.12 93 PRO A C 1
ATOM 732 O O . PRO A 1 93 ? 11.027 -14.889 -19.299 1.00 90.12 93 PRO A O 1
ATOM 735 N N . GLY A 1 94 ? 11.931 -15.183 -17.269 1.00 91.38 94 GLY A N 1
ATOM 736 C CA . GLY A 1 94 ? 13.096 -15.938 -17.740 1.00 91.38 94 GLY A CA 1
ATOM 737 C C . GLY A 1 94 ? 14.213 -15.103 -18.379 1.00 91.38 94 GLY A C 1
ATOM 738 O O . GLY A 1 94 ? 15.215 -15.680 -18.789 1.00 91.38 94 GLY A O 1
ATOM 739 N N . ALA A 1 95 ? 14.115 -13.768 -18.439 1.00 91.75 95 ALA A N 1
ATOM 740 C CA . ALA A 1 95 ? 15.150 -12.918 -19.041 1.00 91.75 95 ALA A CA 1
ATOM 741 C C . ALA A 1 95 ? 16.540 -13.080 -18.398 1.00 91.75 95 ALA A C 1
ATOM 743 O O . ALA A 1 95 ? 17.543 -12.987 -19.097 1.00 91.75 95 ALA A O 1
ATOM 744 N N . LEU A 1 96 ? 16.606 -13.376 -17.095 1.00 91.62 96 LEU A N 1
ATOM 745 C CA . LEU A 1 96 ? 17.865 -13.612 -16.371 1.00 91.62 96 LEU A CA 1
ATOM 746 C C . LEU A 1 96 ? 18.488 -14.988 -16.644 1.00 91.62 96 LEU A C 1
ATOM 748 O O . LEU A 1 96 ? 19.647 -15.214 -16.323 1.00 91.62 96 LEU A O 1
ATOM 752 N N . LEU A 1 97 ? 17.723 -15.911 -17.229 1.00 90.50 97 LEU A N 1
ATOM 753 C CA . LEU A 1 97 ? 18.192 -17.255 -17.571 1.00 90.50 97 LEU A CA 1
ATOM 754 C C . LEU A 1 97 ? 18.788 -17.322 -18.983 1.00 90.50 97 LEU A C 1
ATOM 756 O O . LEU A 1 97 ? 19.285 -18.368 -19.386 1.00 90.50 97 LEU A O 1
ATOM 760 N N . LYS A 1 98 ? 18.698 -16.229 -19.748 1.00 88.75 98 LYS A N 1
ATOM 761 C CA . LYS A 1 98 ? 19.250 -16.128 -21.100 1.00 88.75 98 LYS A CA 1
ATOM 762 C C . LYS A 1 98 ? 20.736 -15.779 -21.039 1.00 88.75 98 LYS A C 1
ATOM 764 O O . LYS A 1 98 ? 21.169 -15.064 -20.139 1.00 88.75 98 LYS A O 1
ATOM 769 N N . ASP A 1 99 ? 21.481 -16.178 -22.069 1.00 82.06 99 ASP A N 1
ATOM 770 C CA . ASP A 1 99 ? 22.919 -15.881 -22.188 1.00 82.06 99 ASP A CA 1
ATOM 771 C C . ASP A 1 99 ? 23.220 -14.375 -22.199 1.00 82.06 99 ASP A C 1
ATOM 773 O O . ASP A 1 99 ? 24.264 -13.925 -21.724 1.00 82.06 99 ASP A O 1
ATOM 777 N N . LYS A 1 100 ? 22.287 -13.576 -22.729 1.00 86.31 100 LYS A N 1
ATOM 778 C CA . LYS A 1 100 ? 22.377 -12.118 -22.757 1.00 86.31 100 LYS A CA 1
ATOM 779 C C . LYS A 1 100 ? 21.212 -11.495 -21.996 1.00 86.31 100 LYS A C 1
ATOM 781 O O . LYS A 1 100 ? 20.062 -11.592 -22.421 1.00 86.31 100 LYS A O 1
ATOM 786 N N . ILE A 1 101 ? 21.544 -10.793 -20.916 1.00 89.12 101 ILE A N 1
ATOM 787 C CA . ILE A 1 101 ? 20.625 -9.914 -20.190 1.00 89.12 101 ILE A CA 1
ATOM 788 C C . ILE A 1 101 ? 20.773 -8.509 -20.776 1.00 89.12 101 ILE A C 1
ATOM 790 O O . ILE A 1 101 ? 21.863 -7.945 -20.767 1.00 89.12 101 ILE A O 1
ATOM 794 N N . GLU A 1 102 ? 19.684 -7.956 -21.304 1.00 86.88 102 GLU A N 1
ATOM 795 C CA . GLU A 1 102 ? 19.681 -6.668 -22.016 1.00 86.88 102 GLU A CA 1
ATOM 796 C C . GLU A 1 102 ? 19.953 -5.462 -21.108 1.00 86.88 102 GLU A C 1
ATOM 798 O O . GLU A 1 102 ? 20.486 -4.453 -21.560 1.00 86.88 102 GLU A O 1
ATOM 803 N N . SER A 1 103 ? 19.617 -5.566 -19.822 1.00 88.38 103 SER A N 1
ATOM 804 C CA . SER A 1 103 ? 19.886 -4.514 -18.846 1.00 88.38 103 SER A CA 1
ATOM 805 C C . SER A 1 103 ? 21.265 -4.676 -18.219 1.00 88.38 103 SER A C 1
ATOM 807 O O . SER A 1 103 ? 21.513 -5.651 -17.508 1.00 88.38 103 SER A O 1
ATOM 809 N N . ASP A 1 104 ? 22.122 -3.668 -18.373 1.00 86.81 104 ASP A N 1
ATOM 810 C CA . ASP A 1 104 ? 23.444 -3.626 -17.735 1.00 86.81 104 ASP A CA 1
ATOM 811 C C . ASP A 1 104 ? 23.368 -3.748 -16.211 1.00 86.81 104 ASP A C 1
ATOM 813 O O . ASP A 1 104 ? 24.204 -4.400 -15.583 1.00 86.81 104 ASP A O 1
ATOM 817 N N . PHE A 1 105 ? 22.359 -3.119 -15.602 1.00 89.12 105 PHE A N 1
ATOM 818 C CA . PHE A 1 105 ? 22.155 -3.187 -14.161 1.00 89.12 105 PHE A CA 1
ATOM 819 C C . PHE A 1 105 ? 21.875 -4.624 -13.723 1.00 89.12 105 PHE A C 1
ATOM 821 O O . PHE A 1 105 ? 22.614 -5.167 -12.900 1.00 89.12 105 PHE A O 1
ATOM 828 N N . TYR A 1 106 ? 20.853 -5.258 -14.302 1.00 91.12 106 TYR A N 1
ATOM 829 C CA . TYR A 1 106 ? 20.490 -6.624 -13.932 1.00 91.12 106 TYR A CA 1
ATOM 830 C C . TYR A 1 106 ? 21.556 -7.639 -14.333 1.00 91.12 106 TYR A C 1
ATOM 832 O O . TYR A 1 106 ? 21.790 -8.569 -13.575 1.00 91.12 106 TYR A O 1
ATOM 840 N N . SER A 1 107 ? 22.249 -7.439 -15.455 1.00 90.94 107 SER A N 1
ATOM 841 C CA . SER A 1 107 ? 23.373 -8.278 -15.878 1.00 90.94 107 SER A CA 1
ATOM 842 C C . SER A 1 107 ? 24.478 -8.310 -14.819 1.00 90.94 107 SER A C 1
ATOM 844 O O . SER A 1 107 ? 24.881 -9.385 -14.374 1.00 90.94 107 SER A O 1
ATOM 846 N N . ARG A 1 108 ? 24.914 -7.139 -14.329 1.00 88.75 108 ARG A N 1
ATOM 847 C CA . ARG A 1 108 ? 25.918 -7.061 -13.254 1.00 88.75 108 ARG A CA 1
ATOM 848 C C . ARG A 1 108 ? 25.425 -7.693 -11.958 1.00 88.75 108 ARG A C 1
ATOM 850 O O . ARG A 1 108 ? 26.150 -8.480 -11.362 1.00 88.75 108 ARG A O 1
ATOM 857 N N . MET A 1 109 ? 24.205 -7.364 -11.529 1.00 90.88 109 MET A N 1
ATOM 858 C CA . MET A 1 109 ? 23.652 -7.902 -10.281 1.00 90.88 109 MET A CA 1
ATOM 859 C C . MET A 1 109 ? 23.479 -9.424 -10.347 1.00 90.88 109 MET A C 1
ATOM 861 O O . MET A 1 109 ? 23.802 -10.115 -9.387 1.00 90.88 109 MET A O 1
ATOM 865 N N . TRP A 1 110 ? 23.025 -9.956 -11.484 1.00 90.75 110 TRP A N 1
ATOM 866 C CA . TRP A 1 110 ? 22.817 -11.389 -11.684 1.00 90.75 110 TRP A CA 1
ATOM 867 C C . TRP A 1 110 ? 24.124 -12.179 -11.629 1.00 90.75 110 TRP A C 1
ATOM 869 O O . TRP A 1 110 ? 24.178 -13.219 -10.984 1.00 90.75 110 TRP A O 1
ATOM 879 N N . ARG A 1 111 ? 25.205 -11.652 -12.217 1.00 88.31 111 ARG A N 1
ATOM 880 C CA . ARG A 1 111 ? 26.543 -12.267 -12.151 1.00 88.31 111 ARG A CA 1
ATOM 881 C C . ARG A 1 111 ? 27.118 -12.342 -10.735 1.00 88.31 111 ARG A C 1
ATOM 883 O O . ARG A 1 111 ? 27.943 -13.204 -10.463 1.00 88.31 111 ARG A O 1
ATOM 890 N N . MET A 1 112 ? 26.712 -11.431 -9.853 1.00 89.56 112 MET A N 1
ATOM 891 C CA . MET A 1 112 ? 27.150 -11.397 -8.453 1.00 89.56 112 MET A CA 1
ATOM 892 C C . MET A 1 112 ? 26.270 -12.255 -7.534 1.00 89.56 112 MET A C 1
ATOM 894 O O . MET A 1 112 ? 26.619 -12.447 -6.368 1.00 89.56 112 MET A O 1
ATOM 898 N N . ALA A 1 113 ? 25.122 -12.725 -8.030 1.00 90.56 113 ALA A N 1
ATOM 899 C CA . ALA A 1 113 ? 24.155 -13.481 -7.255 1.00 90.56 113 ALA A CA 1
ATOM 900 C C . ALA A 1 113 ? 24.528 -14.967 -7.207 1.00 90.56 113 ALA A C 1
ATOM 902 O O . ALA A 1 113 ? 24.912 -15.567 -8.209 1.00 90.56 113 ALA A O 1
ATOM 903 N N . THR A 1 114 ? 24.353 -15.587 -6.040 1.00 88.81 114 THR A N 1
ATOM 904 C CA . THR A 1 114 ? 24.492 -17.038 -5.869 1.00 88.81 114 THR A CA 1
ATOM 905 C C . THR A 1 114 ? 23.301 -17.577 -5.091 1.00 88.81 114 THR A C 1
ATOM 907 O O . THR A 1 114 ? 22.729 -16.876 -4.262 1.00 88.81 114 THR A O 1
ATOM 910 N N . SER A 1 115 ? 22.918 -18.833 -5.323 1.00 91.56 115 SER A N 1
ATOM 911 C CA . SER A 1 115 ? 21.843 -19.470 -4.548 1.00 91.56 115 SER A CA 1
ATOM 912 C C . SER A 1 115 ? 22.274 -19.872 -3.134 1.00 91.56 115 SER A C 1
ATOM 914 O O . SER A 1 115 ? 21.432 -20.216 -2.311 1.00 91.56 115 SER A O 1
ATOM 916 N N . SER A 1 116 ? 23.580 -19.883 -2.861 1.00 92.75 116 SER A N 1
ATOM 917 C CA . SER A 1 116 ? 24.173 -20.378 -1.615 1.00 92.75 116 SER A CA 1
ATOM 918 C C . SER A 1 116 ? 24.463 -19.293 -0.577 1.00 92.75 116 SER A C 1
ATOM 920 O O . SER A 1 116 ? 24.760 -19.633 0.564 1.00 92.75 116 SER A O 1
ATOM 922 N N . SER A 1 117 ? 24.425 -18.010 -0.946 1.00 90.88 117 SER A N 1
ATOM 923 C CA . SER A 1 117 ? 24.672 -16.894 -0.026 1.00 90.88 117 SER A CA 1
ATOM 924 C C . SER A 1 117 ? 23.953 -15.621 -0.476 1.00 90.88 117 SER A C 1
ATOM 926 O O . SER A 1 117 ? 23.731 -15.413 -1.667 1.00 90.88 117 SER A O 1
ATOM 928 N N . PHE A 1 118 ? 23.631 -14.754 0.488 1.00 89.81 118 PHE A N 1
ATOM 929 C CA . PHE A 1 118 ? 23.153 -13.389 0.244 1.00 89.81 118 PHE A CA 1
ATOM 930 C C . PHE A 1 118 ? 24.296 -12.373 0.083 1.00 89.81 118 PHE A C 1
ATOM 932 O O . PHE A 1 118 ? 24.038 -11.216 -0.250 1.00 89.81 118 PHE A O 1
ATOM 939 N N . ASP A 1 119 ? 25.546 -12.789 0.309 1.00 89.25 119 ASP A N 1
ATOM 940 C CA . ASP A 1 119 ? 26.718 -11.945 0.094 1.00 89.25 119 ASP A CA 1
ATOM 941 C C . ASP A 1 119 ? 26.995 -11.754 -1.401 1.00 89.25 119 ASP A C 1
ATOM 943 O O . ASP A 1 119 ? 26.899 -12.682 -2.206 1.00 89.25 119 ASP A O 1
ATOM 947 N N . ALA A 1 120 ? 27.397 -10.539 -1.769 1.00 81.25 120 ALA A N 1
ATOM 948 C CA . ALA A 1 120 ? 27.771 -10.206 -3.135 1.00 81.25 120 ALA A CA 1
ATOM 949 C C . ALA A 1 120 ? 29.102 -10.869 -3.531 1.00 81.25 120 ALA A C 1
ATOM 951 O O . ALA A 1 120 ? 30.152 -10.563 -2.959 1.00 81.25 120 ALA A O 1
ATOM 952 N N . GLN A 1 121 ? 29.099 -11.713 -4.567 1.00 79.88 121 GLN A N 1
ATOM 953 C CA . GLN A 1 121 ? 30.341 -12.249 -5.126 1.00 79.88 121 GLN A CA 1
ATOM 954 C C . GLN A 1 121 ? 31.034 -11.203 -6.011 1.00 79.88 121 GLN A C 1
ATOM 956 O O . GLN A 1 121 ? 30.676 -10.991 -7.166 1.00 79.88 121 GLN A O 1
ATOM 961 N N . LEU A 1 122 ? 32.073 -10.559 -5.474 1.00 71.88 122 LEU A N 1
ATOM 962 C CA . LEU A 1 122 ? 32.850 -9.518 -6.167 1.00 71.88 122 LEU A CA 1
ATOM 963 C C . LEU A 1 122 ? 33.701 -10.038 -7.345 1.00 71.88 122 LEU A C 1
ATOM 965 O O . LEU A 1 122 ? 34.234 -9.242 -8.113 1.00 71.88 122 LEU A O 1
ATOM 969 N N . ILE A 1 123 ? 33.825 -11.358 -7.510 1.00 59.66 123 ILE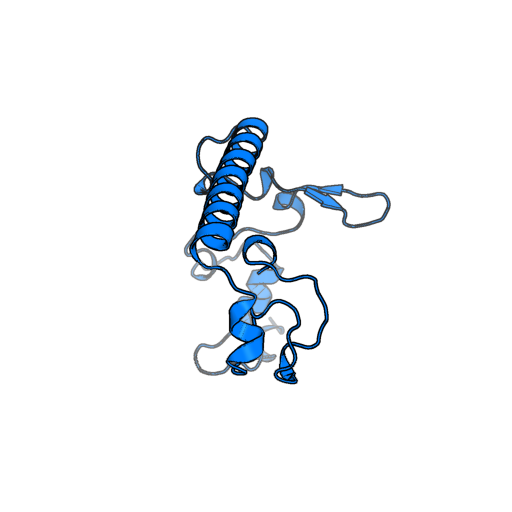 A N 1
ATOM 970 C CA . ILE A 1 123 ? 34.723 -11.986 -8.496 1.00 59.66 123 ILE A CA 1
ATOM 971 C C . ILE A 1 123 ? 34.202 -11.833 -9.942 1.00 59.66 123 ILE A C 1
ATOM 973 O O . ILE A 1 123 ? 34.987 -11.854 -10.885 1.00 59.66 123 ILE A O 1
ATOM 977 N N . ALA A 1 124 ? 32.903 -11.589 -10.148 1.00 55.75 124 ALA A N 1
ATOM 978 C CA . ALA A 1 124 ? 32.290 -11.578 -11.481 1.00 55.75 124 ALA A CA 1
ATOM 979 C C . ALA A 1 124 ? 32.362 -10.233 -12.248 1.00 55.75 124 ALA A C 1
ATOM 981 O O . ALA A 1 124 ? 31.721 -10.080 -13.289 1.00 55.75 124 ALA A O 1
ATOM 982 N N . LEU A 1 125 ? 33.117 -9.247 -11.745 1.00 53.66 125 LEU A N 1
ATOM 983 C CA . LEU A 1 125 ? 33.266 -7.910 -12.349 1.00 53.66 125 LEU A CA 1
ATOM 984 C C . LEU A 1 125 ? 34.571 -7.721 -13.153 1.00 53.66 125 LEU A C 1
ATOM 986 O O . LEU A 1 125 ? 34.798 -6.631 -13.672 1.00 53.66 125 LEU A O 1
ATOM 990 N N . ALA A 1 126 ? 35.427 -8.746 -13.252 1.00 44.47 126 ALA A N 1
ATOM 991 C CA . ALA A 1 126 ? 36.776 -8.648 -13.828 1.00 44.47 126 ALA A CA 1
ATOM 992 C C . ALA A 1 126 ? 36.935 -9.230 -15.253 1.00 44.47 126 ALA A C 1
ATOM 994 O O . ALA A 1 126 ? 38.061 -9.463 -15.689 1.00 44.47 126 ALA A O 1
ATOM 995 N N . SER A 1 127 ? 35.841 -9.459 -15.985 1.00 41.50 127 SER A N 1
ATOM 996 C CA . SER A 1 127 ? 35.864 -9.982 -17.364 1.00 41.50 127 SER A CA 1
ATOM 997 C C . SER A 1 127 ? 34.832 -9.310 -18.256 1.00 41.50 127 SER A C 1
ATOM 999 O O . SER A 1 127 ? 33.632 -9.373 -17.883 1.00 41.50 127 SER A O 1
#

Sequence (127 aa):
MFAVGCIQSQSCHTNRCPTGVATQDSLRQKALVVPDKAERVYHFHQNTVKALAEMLAAAGVSRPEQLTSHHMLRRITSTEIKVYADIYYYLEPGALLKDKIESDFYSRMWRMATSSSFDAQLIALAS

Secondary structure (DSSP, 8-state):
-TTTT----S-GGGT--TTSSS---HHHHTT--HHHHHHHHHHHHHHHHHHHHHHHHHTT-SSGGG--GGG-EEE-SSS-EEEHHHHSPPPPTTGGGSS--S-HHHHHHHHH--SS-SS--GGGG--